Protein AF-A0A4R1BDB2-F1 (afdb_monomer_lite)

Organism: NCBI:txid185139

pLDDT: mean 91.55, std 8.76, range [46.16, 98.06]

Secondary structure (DSSP, 8-state):
-HHHHHHHHHHHHHHHHHHHHHHHHHHHHHHHHHHTT-HHHHHHHHHHHHHHHHHHHHHHHHHHHHHHHHHHHHHHHHHHHHHHHHHHHHHHHHGGG-HHHHHHHH-S--PPPHHHHHHHHHHHHHHHHHHHHHHHHHTT------

Radius of gyration: 17.55 Å; chains: 1; bounding box: 45×25×55 Å

Structure (mmCIF, N/CA/C/O backbone):
data_AF-A0A4R1BDB2-F1
#
_entry.id   AF-A0A4R1BDB2-F1
#
loop_
_atom_site.group_PDB
_atom_site.id
_atom_site.type_symbol
_atom_site.label_atom_id
_atom_site.label_alt_id
_atom_site.label_comp_id
_atom_site.label_asym_id
_atom_site.label_entity_id
_atom_site.label_seq_id
_atom_site.pdbx_PDB_ins_code
_atom_site.Cartn_x
_atom_site.Cartn_y
_atom_site.Cartn_z
_atom_site.occupancy
_atom_site.B_iso_or_equiv
_atom_site.auth_seq_id
_atom_site.auth_comp_id
_atom_site.auth_asym_id
_atom_site.auth_atom_id
_atom_site.pdbx_PDB_model_num
ATOM 1 N N . MET A 1 1 ? -25.924 3.776 15.770 1.00 61.06 1 MET A N 1
ATOM 2 C CA . MET A 1 1 ? -25.598 2.414 15.279 1.00 61.06 1 MET A CA 1
ATOM 3 C C . MET A 1 1 ? -25.732 2.229 13.762 1.00 61.06 1 MET A C 1
ATOM 5 O O . MET A 1 1 ? -24.707 1.992 13.136 1.00 61.06 1 MET A O 1
ATOM 9 N N . GLU A 1 2 ? -26.919 2.314 13.137 1.00 69.44 2 GLU A N 1
ATOM 10 C CA . GLU A 1 2 ? -27.041 2.080 11.675 1.00 69.44 2 GLU A CA 1
ATOM 11 C C . GLU A 1 2 ? -26.331 3.169 10.844 1.00 69.44 2 GLU A C 1
ATOM 13 O O . GLU A 1 2 ? -25.526 2.853 9.970 1.00 69.44 2 GLU A O 1
ATOM 18 N N . ASN A 1 3 ? -26.536 4.447 11.186 1.00 78.19 3 ASN A N 1
ATOM 19 C CA . ASN A 1 3 ? -25.868 5.574 10.517 1.00 78.19 3 ASN A CA 1
ATOM 20 C C . ASN A 1 3 ? -24.344 5.563 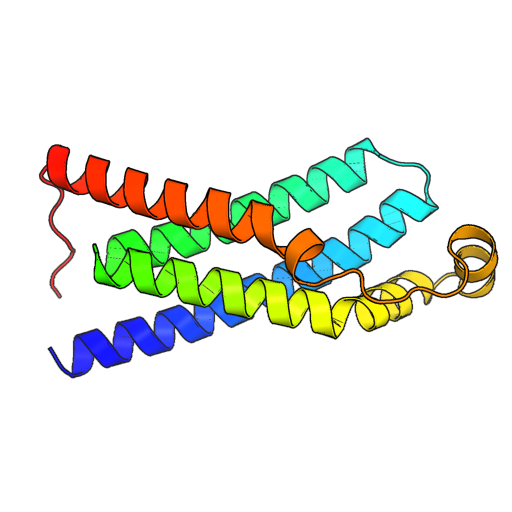10.700 1.00 78.19 3 ASN A C 1
ATOM 22 O O . ASN A 1 3 ? -23.608 5.833 9.762 1.00 78.19 3 ASN A O 1
ATOM 26 N N . GLU A 1 4 ? -23.875 5.185 11.886 1.00 77.81 4 GLU A N 1
ATOM 27 C CA . GLU A 1 4 ? -22.452 5.083 12.226 1.00 77.81 4 GLU A CA 1
ATOM 28 C C . GLU A 1 4 ? -21.752 3.967 11.435 1.00 77.81 4 GLU A C 1
ATOM 30 O O . GLU A 1 4 ? -20.654 4.148 10.912 1.00 77.81 4 GLU A O 1
ATOM 35 N N . THR A 1 5 ? -22.429 2.824 11.270 1.00 84.69 5 THR A N 1
ATOM 36 C CA . THR A 1 5 ? -21.913 1.708 10.466 1.00 84.69 5 THR A CA 1
ATOM 37 C C . THR A 1 5 ? -21.857 2.096 8.991 1.00 84.69 5 THR A C 1
ATOM 39 O O . THR A 1 5 ? -20.824 1.906 8.356 1.00 84.69 5 THR A O 1
ATOM 42 N N . ARG A 1 6 ? -22.922 2.717 8.459 1.00 89.12 6 ARG A N 1
ATOM 43 C CA . ARG A 1 6 ? -22.943 3.228 7.078 1.00 89.12 6 ARG A CA 1
ATOM 44 C C . ARG A 1 6 ? -21.846 4.263 6.840 1.00 89.12 6 ARG A C 1
ATOM 46 O O . ARG A 1 6 ? -21.150 4.177 5.833 1.00 89.12 6 ARG A O 1
ATOM 53 N N . PHE A 1 7 ? -21.662 5.202 7.767 1.00 92.06 7 PHE A N 1
ATOM 54 C CA . PHE A 1 7 ? -20.611 6.213 7.681 1.00 92.06 7 PHE A CA 1
ATOM 55 C C . PHE A 1 7 ? -19.222 5.573 7.602 1.00 92.06 7 PHE A C 1
ATOM 57 O O . PHE A 1 7 ? -18.455 5.898 6.697 1.00 92.06 7 PHE A O 1
ATOM 64 N N . LEU A 1 8 ? -18.917 4.619 8.488 1.00 91.81 8 LEU A N 1
ATOM 65 C CA . LEU A 1 8 ? -17.635 3.913 8.464 1.00 91.81 8 LEU A CA 1
ATOM 66 C C . LEU A 1 8 ? -17.441 3.130 7.159 1.00 91.81 8 LEU A C 1
ATOM 68 O O . LEU A 1 8 ? -16.340 3.129 6.611 1.00 91.81 8 LEU A O 1
ATOM 72 N N . THR A 1 9 ? -18.492 2.506 6.622 1.00 94.19 9 THR A N 1
ATOM 73 C CA . THR A 1 9 ? -18.431 1.814 5.327 1.00 94.19 9 THR A CA 1
ATOM 74 C C . THR A 1 9 ? -18.104 2.776 4.184 1.00 94.19 9 THR A C 1
ATOM 76 O O . THR A 1 9 ? -17.187 2.504 3.411 1.00 94.19 9 THR A O 1
ATOM 79 N N . PHE A 1 10 ? -18.790 3.920 4.093 1.00 96.25 10 PHE A N 1
ATOM 80 C CA . PHE A 1 10 ? -18.499 4.929 3.068 1.00 96.25 10 PHE A CA 1
ATOM 81 C C . PHE A 1 10 ? -17.095 5.514 3.216 1.00 96.25 10 PHE A C 1
ATOM 83 O O . PHE A 1 10 ? -16.389 5.672 2.221 1.00 96.25 10 PHE A O 1
ATOM 90 N N . LEU A 1 11 ? -16.666 5.778 4.451 1.00 95.94 11 LEU A N 1
ATOM 91 C CA . LEU A 1 11 ? -15.315 6.245 4.732 1.00 95.94 11 LEU A CA 1
ATOM 92 C C . LEU A 1 11 ? -14.274 5.209 4.292 1.00 95.94 11 LEU A C 1
ATOM 94 O O . LEU A 1 11 ? -13.300 5.564 3.641 1.00 95.94 11 LEU A O 1
ATOM 98 N N . THR A 1 12 ? -14.515 3.926 4.570 1.00 97.44 12 THR A N 1
ATOM 99 C CA . THR A 1 12 ? -13.639 2.823 4.141 1.00 97.44 12 THR A CA 1
ATOM 100 C C . THR A 1 12 ? -13.536 2.762 2.622 1.00 97.44 12 THR A C 1
ATOM 102 O O . THR A 1 12 ? -12.431 2.670 2.092 1.00 97.44 12 THR A O 1
ATOM 105 N N . ALA A 1 13 ? -14.662 2.863 1.911 1.00 97.44 13 ALA A N 1
ATOM 106 C CA . ALA A 1 13 ? -14.675 2.888 0.450 1.00 97.44 13 ALA A CA 1
ATOM 107 C C . ALA A 1 13 ? -13.885 4.088 -0.104 1.00 97.44 13 ALA A C 1
ATOM 109 O O . ALA A 1 13 ? -13.050 3.917 -0.992 1.00 97.44 13 ALA A O 1
ATOM 110 N N . GLY A 1 14 ? -14.085 5.280 0.467 1.00 97.88 14 GLY A N 1
ATOM 111 C CA . GLY A 1 14 ? -13.343 6.488 0.100 1.00 97.88 14 GLY A CA 1
ATOM 112 C C . GLY A 1 14 ? -11.839 6.362 0.353 1.00 97.88 14 GLY A C 1
ATOM 113 O O . GLY A 1 14 ? -11.042 6.656 -0.536 1.00 97.88 14 GLY A O 1
ATOM 114 N N . CYS A 1 15 ? -11.440 5.860 1.524 1.00 97.75 15 CYS A N 1
ATOM 115 C CA . CYS A 1 15 ? -10.037 5.603 1.848 1.00 97.75 15 CYS A CA 1
ATOM 116 C C . CYS A 1 15 ? -9.423 4.535 0.931 1.00 97.75 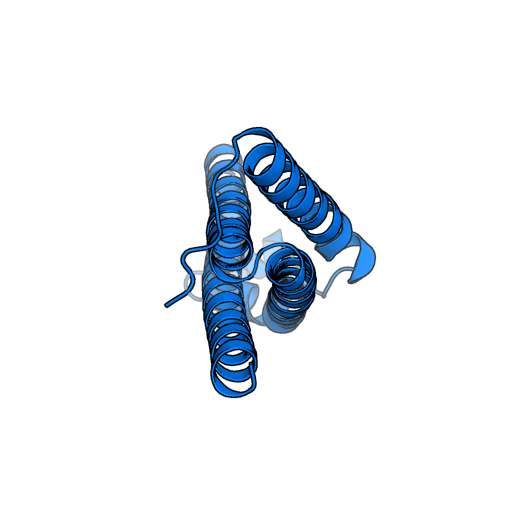15 CYS A C 1
ATOM 118 O O . CYS A 1 15 ? -8.285 4.692 0.506 1.00 97.75 15 CYS A O 1
ATOM 120 N N . THR A 1 16 ? -10.177 3.494 0.569 1.00 98.06 16 THR A N 1
ATOM 121 C CA . THR A 1 16 ? -9.715 2.443 -0.355 1.00 98.06 16 THR A CA 1
ATOM 122 C C . THR A 1 16 ? -9.453 3.016 -1.743 1.00 98.06 16 THR A C 1
ATOM 124 O O . THR A 1 16 ? -8.406 2.755 -2.329 1.00 98.06 16 THR A O 1
ATOM 127 N N . LEU A 1 17 ? -10.375 3.838 -2.254 1.00 97.56 17 LEU A N 1
ATOM 128 C CA . LEU A 1 17 ? -10.212 4.502 -3.545 1.00 97.56 17 LEU A CA 1
ATOM 129 C C . LEU A 1 17 ? -9.020 5.468 -3.531 1.00 97.56 17 LEU A C 1
ATOM 131 O O . LEU A 1 17 ? -8.211 5.450 -4.455 1.00 97.56 17 LEU A O 1
ATOM 135 N N . ALA A 1 18 ? -8.888 6.281 -2.480 1.00 97.75 18 ALA A N 1
ATOM 136 C CA . ALA A 1 18 ? -7.769 7.207 -2.327 1.00 97.75 18 ALA A CA 1
ATOM 137 C C . ALA A 1 18 ? -6.422 6.470 -2.270 1.00 97.75 18 ALA A C 1
ATOM 139 O O . ALA A 1 18 ? -5.480 6.862 -2.957 1.00 97.75 18 ALA A O 1
ATOM 140 N N . ALA A 1 19 ? -6.351 5.378 -1.504 1.00 97.56 19 ALA A N 1
ATOM 141 C CA . ALA A 1 19 ? -5.175 4.521 -1.423 1.00 97.56 19 ALA A CA 1
ATOM 142 C C . ALA A 1 19 ? -4.821 3.914 -2.786 1.00 97.56 19 ALA A C 1
ATOM 144 O O . ALA A 1 19 ? -3.683 4.040 -3.224 1.00 97.56 19 ALA A O 1
ATOM 145 N N . ALA A 1 20 ? -5.801 3.343 -3.493 1.00 96.94 20 ALA A N 1
ATOM 146 C CA . ALA A 1 20 ? -5.585 2.742 -4.807 1.00 96.94 20 ALA A CA 1
ATOM 147 C C . ALA A 1 20 ? -5.100 3.762 -5.851 1.00 96.94 20 ALA A C 1
ATOM 149 O O . ALA A 1 20 ? -4.191 3.466 -6.623 1.00 96.94 20 ALA A O 1
ATOM 150 N N . LEU A 1 21 ? -5.665 4.976 -5.865 1.00 96.19 21 LEU A N 1
ATOM 151 C CA . LEU A 1 21 ? -5.216 6.055 -6.754 1.00 96.19 21 LEU A CA 1
ATOM 152 C C . LEU A 1 21 ? -3.783 6.491 -6.436 1.00 96.19 21 LEU A C 1
ATOM 154 O O . LEU A 1 21 ? -2.976 6.686 -7.347 1.00 96.19 21 LEU A O 1
ATOM 158 N N . PHE A 1 22 ? -3.454 6.616 -5.150 1.00 96.25 22 PHE A N 1
ATOM 159 C CA . PHE A 1 22 ? -2.102 6.959 -4.727 1.00 96.25 22 PHE A CA 1
ATOM 160 C C . PHE A 1 22 ? -1.104 5.859 -5.111 1.00 96.25 22 PHE A C 1
ATOM 162 O O . PHE A 1 22 ? -0.055 6.152 -5.681 1.00 96.25 22 PHE A O 1
ATOM 169 N N . GLY A 1 23 ? -1.433 4.593 -4.852 1.00 95.38 23 GLY A N 1
ATOM 170 C CA . GLY A 1 23 ? -0.589 3.451 -5.193 1.00 95.38 23 GLY A CA 1
ATOM 171 C C . GLY A 1 23 ? -0.423 3.236 -6.695 1.00 95.38 23 GLY A C 1
ATOM 172 O O . GLY A 1 23 ? 0.664 2.871 -7.151 1.00 95.38 23 GLY A O 1
ATOM 173 N N . PHE A 1 24 ? -1.453 3.547 -7.483 1.00 94.75 24 PHE A N 1
ATOM 174 C CA . PHE A 1 24 ? -1.357 3.588 -8.939 1.00 94.75 24 PHE A CA 1
ATOM 175 C C . PHE A 1 24 ? -0.314 4.612 -9.404 1.00 94.75 24 PHE A C 1
ATOM 177 O O . PHE A 1 24 ? 0.598 4.267 -10.160 1.00 94.75 24 PHE A O 1
ATOM 184 N N . GLY A 1 25 ? -0.402 5.850 -8.905 1.00 94.50 25 GLY A N 1
ATOM 185 C CA . GLY A 1 25 ? 0.583 6.891 -9.199 1.00 94.50 25 GLY A CA 1
ATOM 186 C C . GLY A 1 25 ? 1.985 6.498 -8.732 1.00 94.50 25 GLY A C 1
ATOM 187 O O . GLY A 1 25 ? 2.947 6.622 -9.486 1.00 94.50 25 GLY A O 1
ATOM 188 N N . ALA A 1 26 ? 2.102 5.939 -7.527 1.00 95.56 26 ALA A N 1
ATOM 189 C CA . ALA A 1 26 ? 3.372 5.460 -6.995 1.00 95.56 26 ALA A CA 1
ATOM 190 C C . ALA A 1 26 ? 3.999 4.363 -7.870 1.00 95.56 26 ALA A C 1
ATOM 192 O O . ALA A 1 26 ? 5.210 4.373 -8.084 1.00 95.56 26 ALA A O 1
ATOM 193 N N . SER A 1 27 ? 3.195 3.453 -8.424 1.00 94.00 27 SER A N 1
ATOM 194 C CA . SER A 1 27 ? 3.673 2.419 -9.351 1.00 94.00 27 SER A CA 1
ATOM 195 C C . SER A 1 27 ? 4.187 3.033 -10.653 1.00 94.00 27 SER A C 1
ATOM 197 O O . SER A 1 27 ? 5.303 2.731 -11.073 1.00 94.00 27 SER A O 1
ATOM 199 N N . MET A 1 28 ? 3.431 3.967 -11.239 1.00 94.88 28 MET A N 1
ATOM 200 C CA . MET A 1 28 ? 3.841 4.695 -12.445 1.00 94.88 28 MET A CA 1
ATOM 201 C C . MET A 1 28 ? 5.169 5.445 -12.236 1.00 94.88 28 MET A C 1
ATOM 203 O O . MET A 1 28 ? 6.106 5.268 -13.013 1.00 94.88 28 MET A O 1
ATOM 207 N N . PHE A 1 29 ? 5.292 6.233 -11.163 1.00 94.50 29 PHE A N 1
ATOM 208 C CA . PHE A 1 29 ? 6.526 6.968 -10.860 1.00 94.50 29 PHE A CA 1
ATOM 209 C C . PHE A 1 29 ? 7.686 6.045 -10.470 1.00 94.50 29 PHE A C 1
ATOM 211 O O . PHE A 1 29 ? 8.840 6.361 -10.748 1.00 94.50 29 PHE A O 1
ATOM 218 N N . SER A 1 30 ? 7.409 4.883 -9.875 1.00 94.44 30 SER A N 1
ATOM 219 C CA . SER A 1 30 ? 8.449 3.887 -9.591 1.00 94.44 30 SER A CA 1
ATOM 220 C C . SER A 1 30 ? 9.040 3.308 -10.874 1.00 94.44 30 SER A C 1
ATOM 222 O O . SER A 1 30 ? 10.253 3.137 -10.950 1.00 94.44 30 SER A O 1
ATOM 224 N N . PHE A 1 31 ? 8.219 3.057 -11.899 1.00 93.38 31 PHE A N 1
ATOM 225 C CA . PHE A 1 31 ? 8.723 2.653 -13.213 1.00 93.38 31 PHE A CA 1
ATOM 226 C C . PHE A 1 31 ? 9.587 3.740 -13.858 1.00 93.38 31 PHE A C 1
ATOM 228 O O . PHE A 1 31 ? 10.646 3.420 -14.389 1.00 93.38 31 PHE A O 1
ATOM 235 N N . GLN A 1 32 ? 9.189 5.011 -13.744 1.00 92.81 32 GLN A N 1
ATOM 236 C CA . GLN A 1 32 ? 9.995 6.141 -14.223 1.00 92.81 32 GLN A CA 1
ATOM 237 C C . GLN A 1 32 ? 11.336 6.247 -13.501 1.00 92.81 32 GLN A C 1
ATOM 239 O O . GLN A 1 32 ? 12.382 6.264 -14.145 1.00 92.81 32 GLN A O 1
ATOM 244 N N . GLY A 1 33 ? 11.328 6.202 -12.170 1.00 92.44 33 GLY A N 1
ATOM 245 C CA . GLY A 1 33 ? 12.560 6.195 -11.384 1.00 92.44 33 GLY A CA 1
ATOM 246 C C . GLY A 1 33 ? 13.464 5.006 -11.695 1.00 92.44 33 GLY A C 1
ATOM 247 O O . GLY A 1 33 ? 14.681 5.152 -11.749 1.00 92.44 33 GLY A O 1
ATOM 248 N N . ALA A 1 34 ? 12.879 3.828 -11.925 1.00 92.50 34 ALA A N 1
ATOM 249 C CA . ALA A 1 34 ? 13.628 2.635 -12.300 1.00 92.50 34 ALA A CA 1
ATOM 250 C C . ALA A 1 34 ? 14.203 2.732 -13.720 1.00 92.50 34 ALA A C 1
ATOM 252 O O . ALA A 1 34 ? 15.279 2.187 -13.963 1.00 92.50 34 ALA A O 1
ATOM 253 N N . TYR A 1 35 ? 13.510 3.403 -14.646 1.00 92.44 35 TYR A N 1
ATOM 254 C CA . TYR A 1 35 ? 14.001 3.676 -15.997 1.00 92.44 35 TYR A CA 1
ATOM 255 C C . TYR A 1 35 ? 15.196 4.636 -15.978 1.00 92.44 35 TYR A C 1
ATOM 257 O O . TYR A 1 35 ? 16.175 4.409 -16.683 1.00 92.44 35 TYR A O 1
ATOM 265 N N . GLU A 1 36 ? 15.141 5.647 -15.110 1.00 93.69 36 GLU A N 1
ATOM 266 C CA . GLU A 1 36 ? 16.181 6.666 -14.912 1.00 93.69 36 GLU A CA 1
ATOM 267 C C . GLU A 1 36 ? 17.331 6.225 -13.984 1.00 93.69 36 GLU A C 1
ATOM 269 O O . GLU A 1 36 ? 18.167 7.048 -13.615 1.00 93.69 36 GLU A O 1
ATOM 274 N N . ASP A 1 37 ? 17.385 4.950 -13.576 1.00 92.69 37 ASP A N 1
ATOM 275 C CA . ASP A 1 37 ? 18.398 4.426 -12.642 1.00 92.69 37 ASP A CA 1
ATOM 276 C C . ASP A 1 37 ? 18.487 5.213 -11.318 1.00 92.69 37 ASP A C 1
ATOM 278 O O . ASP A 1 37 ? 19.557 5.370 -10.724 1.00 92.69 37 ASP A O 1
ATOM 282 N N . ASN A 1 38 ? 17.345 5.693 -10.817 1.00 95.56 38 ASN A N 1
ATOM 283 C CA . ASN A 1 38 ? 17.257 6.495 -9.600 1.00 95.56 38 ASN A CA 1
ATOM 284 C C . ASN A 1 38 ? 16.603 5.712 -8.441 1.00 95.56 38 ASN A C 1
ATOM 286 O O . ASN A 1 38 ? 15.422 5.909 -8.129 1.00 95.56 38 ASN A O 1
ATOM 290 N N . PRO A 1 39 ? 17.352 4.830 -7.747 1.00 92.38 39 PRO A N 1
ATOM 291 C CA . PRO A 1 39 ? 16.802 3.991 -6.680 1.00 92.38 39 PRO A CA 1
ATOM 292 C C . PRO A 1 39 ? 16.343 4.799 -5.460 1.00 92.38 39 PRO A C 1
ATOM 294 O O . PRO A 1 39 ? 15.434 4.373 -4.749 1.00 92.38 39 PR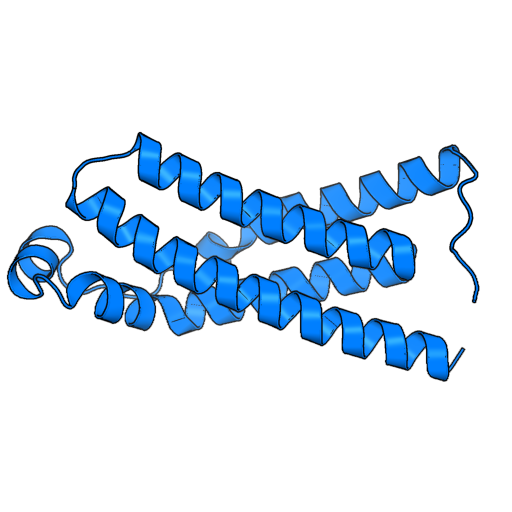O A O 1
ATOM 297 N N . VAL A 1 40 ? 16.936 5.975 -5.220 1.00 95.44 40 VAL A N 1
ATOM 298 C CA . VAL A 1 40 ? 16.540 6.868 -4.120 1.00 95.44 40 VAL A CA 1
ATOM 299 C C . VAL A 1 40 ? 15.137 7.412 -4.365 1.00 95.44 40 VAL A C 1
ATOM 301 O O . VAL A 1 40 ? 14.310 7.408 -3.453 1.00 95.44 40 VAL A O 1
ATOM 304 N N . PHE A 1 41 ? 14.842 7.826 -5.599 1.00 94.75 41 PHE A N 1
ATOM 305 C CA . PHE A 1 41 ? 13.510 8.285 -5.976 1.00 94.75 41 PHE A CA 1
ATOM 306 C C . PHE A 1 41 ? 12.473 7.160 -5.878 1.00 94.75 41 PHE A C 1
ATOM 308 O O . PHE A 1 41 ? 11.427 7.357 -5.262 1.00 94.75 41 PHE A O 1
ATOM 315 N N . VAL A 1 42 ? 12.784 5.962 -6.388 1.00 95.50 42 VAL A N 1
ATOM 316 C CA . VAL A 1 42 ? 11.891 4.791 -6.270 1.00 95.50 42 VAL A CA 1
ATOM 317 C C . VAL A 1 42 ? 11.597 4.472 -4.801 1.00 95.50 42 VAL A C 1
ATOM 319 O O . VAL A 1 42 ? 10.436 4.307 -4.421 1.00 95.50 42 VAL A O 1
ATOM 322 N N . GLY A 1 43 ? 12.630 4.452 -3.955 1.00 94.31 43 GLY A N 1
ATOM 323 C CA . GLY A 1 43 ? 12.478 4.236 -2.517 1.00 94.31 43 GLY A CA 1
ATOM 324 C C . GLY A 1 43 ? 11.610 5.303 -1.846 1.00 94.31 43 GLY A C 1
ATOM 325 O O . GLY A 1 43 ? 10.729 4.966 -1.056 1.00 94.31 43 GLY A O 1
ATOM 326 N N . ALA A 1 44 ? 11.798 6.579 -2.194 1.00 96.25 44 ALA A N 1
ATOM 327 C CA . ALA A 1 44 ? 10.997 7.679 -1.658 1.00 96.25 44 ALA A CA 1
ATOM 328 C C . ALA A 1 44 ? 9.517 7.582 -2.071 1.00 96.25 44 ALA A C 1
ATOM 330 O O . ALA A 1 44 ? 8.633 7.778 -1.236 1.00 96.25 44 ALA A O 1
ATOM 331 N N . VAL A 1 45 ? 9.237 7.231 -3.329 1.00 96.50 45 VAL A N 1
ATOM 332 C CA . VAL A 1 45 ? 7.869 7.038 -3.838 1.00 96.50 45 VAL A CA 1
ATOM 333 C C . VAL A 1 45 ? 7.168 5.888 -3.109 1.00 96.50 45 VAL A C 1
ATOM 335 O O . VAL A 1 45 ? 6.034 6.048 -2.650 1.00 96.50 45 VAL A O 1
ATOM 338 N N . GLN A 1 46 ? 7.848 4.751 -2.939 1.00 94.56 46 GLN A N 1
ATOM 339 C CA . GLN A 1 46 ? 7.286 3.602 -2.222 1.00 94.56 46 GLN A CA 1
ATOM 340 C C . GLN A 1 46 ? 7.090 3.892 -0.730 1.00 94.56 46 GLN A C 1
ATOM 342 O O . GLN A 1 46 ? 6.058 3.531 -0.164 1.00 94.56 46 GLN A O 1
ATOM 347 N N . LEU A 1 47 ? 8.014 4.623 -0.100 1.00 95.25 47 LEU A N 1
ATOM 348 C CA . LEU A 1 47 ? 7.844 5.075 1.280 1.00 95.25 47 LEU A CA 1
ATOM 349 C C . LEU A 1 47 ? 6.605 5.969 1.425 1.00 95.25 47 LEU A C 1
ATOM 351 O O . LEU A 1 47 ? 5.796 5.755 2.326 1.00 95.25 47 LEU A O 1
ATOM 355 N N . MET A 1 48 ? 6.420 6.934 0.521 1.00 96.81 48 MET A N 1
ATOM 356 C CA . MET A 1 48 ? 5.242 7.806 0.530 1.00 96.81 48 MET A CA 1
ATOM 357 C C . MET A 1 48 ? 3.938 7.023 0.343 1.00 96.81 48 MET A C 1
ATOM 359 O O . MET A 1 48 ? 2.945 7.339 0.998 1.00 96.81 48 MET A O 1
ATOM 363 N N . ARG A 1 49 ? 3.940 5.971 -0.485 1.00 96.25 49 ARG A N 1
ATOM 364 C CA . ARG A 1 49 ? 2.788 5.068 -0.655 1.00 96.25 49 ARG A CA 1
ATOM 365 C C . ARG A 1 49 ? 2.425 4.366 0.648 1.00 96.25 49 ARG A C 1
ATOM 367 O O . ARG A 1 49 ? 1.263 4.402 1.053 1.00 96.25 49 ARG A O 1
ATOM 374 N N . VAL A 1 50 ? 3.407 3.794 1.340 1.00 95.75 50 VAL A N 1
ATOM 375 C CA . VAL A 1 50 ? 3.176 3.130 2.633 1.00 95.75 50 VAL A CA 1
ATOM 376 C C . VAL A 1 50 ? 2.701 4.132 3.692 1.00 95.75 50 VAL A C 1
ATOM 378 O O . VAL A 1 50 ? 1.782 3.834 4.457 1.00 95.75 50 VAL A O 1
ATOM 381 N N . LEU A 1 51 ? 3.260 5.346 3.716 1.00 96.88 51 LEU A N 1
ATOM 382 C CA . LEU A 1 51 ? 2.804 6.408 4.619 1.00 96.88 51 LEU A CA 1
ATOM 383 C C . LEU A 1 51 ? 1.359 6.833 4.330 1.00 96.88 51 LEU A C 1
ATOM 385 O O . LEU A 1 51 ? 0.592 7.032 5.271 1.00 96.88 51 LEU A O 1
ATOM 389 N N . ALA A 1 52 ? 0.958 6.927 3.061 1.00 97.56 52 ALA A N 1
ATOM 390 C CA . ALA A 1 52 ? -0.422 7.228 2.689 1.00 97.56 52 ALA A CA 1
ATOM 391 C C . ALA A 1 52 ? -1.389 6.139 3.188 1.00 97.56 52 ALA A C 1
ATOM 393 O O . ALA A 1 52 ? -2.400 6.462 3.818 1.00 97.56 52 ALA A O 1
ATOM 394 N N . LEU A 1 53 ? -1.049 4.858 2.993 1.00 97.31 53 LEU A N 1
ATOM 395 C CA . LEU A 1 53 ? -1.815 3.733 3.544 1.00 97.31 53 LEU A CA 1
ATOM 396 C C . LEU A 1 53 ? -1.933 3.823 5.069 1.00 97.31 53 LEU A C 1
ATOM 398 O O . LEU A 1 53 ? -3.025 3.654 5.614 1.00 97.31 53 LEU A O 1
ATOM 402 N N . LEU A 1 54 ? -0.830 4.134 5.753 1.00 97.75 54 LEU A N 1
ATOM 403 C CA . LEU A 1 54 ? -0.796 4.257 7.208 1.00 97.75 54 LEU A CA 1
ATOM 404 C C . LEU A 1 54 ? -1.699 5.391 7.700 1.00 97.75 54 LEU A C 1
ATOM 406 O O . LEU A 1 54 ? -2.500 5.186 8.609 1.00 97.75 54 LEU A O 1
ATOM 410 N N . VAL A 1 55 ? -1.615 6.573 7.089 1.00 98.00 55 VAL A N 1
ATOM 411 C CA . VAL A 1 55 ? -2.451 7.725 7.456 1.00 98.00 55 VAL A CA 1
ATOM 412 C C . VAL A 1 55 ? -3.934 7.406 7.263 1.00 98.00 55 VAL A C 1
ATOM 414 O O . VAL A 1 55 ? -4.737 7.669 8.159 1.00 98.00 55 VAL A O 1
ATOM 417 N N . LEU A 1 56 ? -4.307 6.793 6.137 1.00 97.94 56 LEU A N 1
ATOM 418 C CA . LEU A 1 56 ? -5.696 6.410 5.868 1.00 97.94 56 LEU A CA 1
ATOM 419 C C . LEU A 1 56 ? -6.198 5.336 6.846 1.00 97.94 56 LEU A C 1
ATOM 421 O O . LEU A 1 56 ? -7.316 5.440 7.356 1.00 97.94 56 LEU A O 1
ATOM 425 N N . ALA A 1 57 ? -5.361 4.355 7.185 1.00 96.88 57 ALA A N 1
ATOM 426 C CA . ALA A 1 57 ? -5.678 3.361 8.206 1.00 96.88 57 ALA A CA 1
ATOM 427 C C . ALA A 1 57 ? -5.895 4.006 9.583 1.00 96.88 57 ALA A C 1
ATOM 429 O O . ALA A 1 57 ? -6.865 3.684 10.271 1.00 96.88 57 ALA A O 1
ATOM 430 N N . LEU A 1 58 ? -5.046 4.962 9.970 1.00 96.19 58 LEU A N 1
ATOM 431 C CA . LEU A 1 58 ? -5.208 5.710 11.216 1.00 96.19 58 LEU A CA 1
ATOM 432 C C . LEU A 1 58 ? -6.521 6.501 11.235 1.00 96.19 58 LEU A C 1
ATOM 434 O O . LEU A 1 58 ? -7.212 6.487 12.253 1.00 96.19 58 LEU A O 1
ATOM 438 N N . VAL A 1 59 ? -6.917 7.129 10.123 1.00 95.94 59 VAL A N 1
ATOM 439 C CA . VAL A 1 59 ? -8.223 7.806 10.011 1.00 95.94 59 VAL A CA 1
ATOM 440 C C . VAL A 1 59 ? -9.371 6.837 10.310 1.00 95.94 59 VAL A C 1
ATOM 442 O O . VAL A 1 59 ? -10.256 7.167 11.105 1.00 95.94 59 VAL A O 1
ATOM 445 N N . LEU A 1 60 ? -9.340 5.629 9.739 1.00 95.50 60 LEU A N 1
ATOM 446 C CA . LEU A 1 60 ? -10.360 4.605 9.986 1.00 95.50 60 LEU A CA 1
ATOM 447 C C . LEU A 1 60 ? -10.366 4.141 11.446 1.00 95.50 60 LEU A C 1
ATOM 449 O O . LEU A 1 60 ? -11.435 4.041 12.050 1.00 95.50 60 LEU A O 1
ATOM 453 N N . VAL A 1 61 ? -9.194 3.925 12.044 1.00 94.56 61 VAL A N 1
ATOM 454 C CA . VAL A 1 61 ? -9.056 3.539 13.458 1.00 94.56 61 VAL A CA 1
ATOM 455 C C . VAL A 1 61 ? -9.588 4.623 14.395 1.00 94.56 61 VAL A C 1
ATOM 457 O O . VAL A 1 61 ? -10.379 4.329 15.291 1.00 94.56 61 VAL A O 1
ATOM 460 N N . PHE A 1 62 ? -9.219 5.885 14.181 1.00 91.06 62 PHE A N 1
ATOM 461 C CA . PHE A 1 62 ? -9.665 6.985 15.039 1.00 91.06 62 PHE A CA 1
ATOM 462 C C . PHE A 1 62 ? -11.171 7.244 14.947 1.00 91.06 62 PHE A C 1
ATOM 464 O O . PHE A 1 62 ? -11.764 7.700 15.927 1.00 91.06 62 PHE A O 1
ATOM 471 N N . ARG A 1 63 ? -11.797 6.932 13.805 1.00 90.31 63 ARG A N 1
ATOM 472 C CA . ARG A 1 63 ? -13.247 7.076 13.605 1.00 90.31 63 ARG A CA 1
ATOM 473 C C . ARG A 1 63 ? -14.055 5.841 14.005 1.00 90.31 63 ARG A C 1
ATOM 475 O O . ARG A 1 63 ? -15.190 6.001 14.426 1.00 90.31 63 ARG A O 1
ATOM 482 N N . GLY A 1 64 ? -13.501 4.635 13.877 1.00 88.00 64 GLY A N 1
ATOM 483 C CA . GLY A 1 64 ? -14.237 3.376 14.068 1.00 88.00 64 GLY A CA 1
ATOM 484 C C . GLY A 1 64 ? -13.764 2.505 15.235 1.00 88.00 64 GLY A C 1
ATOM 485 O O . GLY A 1 64 ? -14.313 1.421 15.447 1.00 88.00 64 GLY A O 1
ATOM 486 N N . GLY A 1 65 ? -12.718 2.900 15.963 1.00 90.75 65 GLY A N 1
ATOM 487 C CA . GLY A 1 65 ? -12.114 2.086 17.019 1.00 90.75 65 GLY A CA 1
ATOM 488 C C . GLY A 1 65 ? -11.700 0.701 16.510 1.00 90.75 65 GLY A C 1
ATOM 489 O O . GLY A 1 65 ? -11.041 0.575 15.480 1.00 90.75 65 GLY A O 1
ATOM 490 N N . TRP A 1 66 ? -12.144 -0.363 17.187 1.00 92.62 66 TRP A N 1
ATOM 491 C CA . TRP A 1 66 ? -11.895 -1.747 16.755 1.00 92.62 66 TRP A CA 1
ATOM 492 C C . TRP A 1 66 ? -12.545 -2.103 15.413 1.00 92.62 66 TRP A C 1
ATOM 494 O O . TRP A 1 66 ? -11.952 -2.837 14.625 1.00 92.62 66 TRP A O 1
ATOM 504 N N . ARG A 1 67 ? -13.721 -1.541 15.097 1.00 93.31 67 ARG A N 1
ATOM 505 C CA . ARG A 1 67 ? -14.312 -1.682 13.753 1.00 93.31 67 ARG A CA 1
ATOM 506 C C . ARG A 1 67 ? -13.473 -0.954 12.705 1.00 93.31 67 ARG A C 1
ATOM 508 O O . ARG A 1 67 ? -13.372 -1.421 11.577 1.00 93.31 67 ARG A O 1
ATOM 515 N N . GLY A 1 68 ? -12.828 0.141 13.103 1.00 93.12 68 GLY A N 1
ATOM 516 C CA . GLY A 1 68 ? -11.846 0.870 12.306 1.00 93.12 68 GLY A CA 1
ATOM 517 C C . GLY A 1 68 ? -10.614 0.037 11.946 1.00 93.12 68 GLY A C 1
ATOM 518 O O . GLY A 1 68 ? -10.125 0.143 10.828 1.00 93.12 68 GLY A O 1
ATOM 519 N N . VAL A 1 69 ? -10.155 -0.846 12.842 1.00 96.25 69 VAL A N 1
ATOM 520 C CA . VAL A 1 69 ? -9.052 -1.787 12.557 1.00 96.25 69 VAL A CA 1
ATOM 521 C C . VAL A 1 69 ? -9.451 -2.788 11.469 1.00 96.25 69 VAL A C 1
ATOM 523 O O . VAL A 1 69 ? -8.701 -2.995 10.519 1.00 96.25 69 VAL A O 1
ATOM 526 N N . ILE A 1 70 ? -10.654 -3.366 11.563 1.00 96.19 70 ILE A N 1
ATOM 527 C CA . ILE A 1 70 ? -11.181 -4.278 10.532 1.00 96.19 70 ILE A CA 1
ATOM 528 C C . ILE A 1 70 ? -11.339 -3.534 9.199 1.00 96.19 70 ILE A C 1
ATOM 530 O O . ILE A 1 70 ? -10.901 -4.025 8.162 1.00 96.19 70 ILE A O 1
ATOM 534 N N . ALA A 1 71 ? -11.905 -2.324 9.236 1.00 96.44 71 ALA A N 1
ATOM 535 C CA . ALA A 1 71 ? -12.039 -1.456 8.071 1.00 96.44 71 ALA A CA 1
ATOM 536 C C . ALA A 1 71 ? -10.685 -1.139 7.416 1.00 96.44 71 ALA A C 1
ATOM 538 O O . ALA A 1 71 ? -10.576 -1.211 6.195 1.00 96.44 71 ALA A O 1
ATOM 539 N N . ALA A 1 72 ? -9.647 -0.846 8.205 1.00 97.12 72 ALA A N 1
ATOM 540 C CA . ALA A 1 72 ? -8.293 -0.629 7.703 1.00 97.12 72 ALA A CA 1
ATOM 541 C C . ALA A 1 72 ? -7.725 -1.887 7.027 1.00 97.12 72 ALA A C 1
ATOM 543 O O . ALA A 1 72 ? -7.156 -1.785 5.943 1.00 97.12 72 ALA A O 1
ATOM 544 N N . GLY A 1 73 ? -7.943 -3.072 7.605 1.00 97.06 73 GLY A N 1
ATOM 545 C CA . GLY A 1 73 ? -7.573 -4.341 6.971 1.00 97.06 73 GLY A CA 1
ATOM 546 C C . GLY A 1 73 ? -8.264 -4.536 5.616 1.00 97.06 73 GLY A C 1
ATOM 547 O O . GLY A 1 73 ? -7.600 -4.786 4.611 1.00 97.06 73 GLY A O 1
ATOM 548 N N . CYS A 1 74 ? -9.586 -4.340 5.557 1.00 97.31 74 CYS A N 1
ATOM 549 C CA . CYS A 1 74 ? -10.344 -4.404 4.304 1.00 97.31 74 CYS A CA 1
ATOM 550 C C . CYS A 1 74 ? -9.861 -3.372 3.275 1.00 97.31 74 CYS A C 1
ATOM 552 O O . CYS A 1 74 ? -9.729 -3.700 2.097 1.00 97.31 74 CYS A O 1
ATOM 554 N N . MET A 1 75 ? -9.574 -2.146 3.718 1.00 98.00 75 MET A N 1
ATOM 555 C CA . MET A 1 75 ? -9.064 -1.069 2.872 1.00 98.00 75 MET A CA 1
ATOM 556 C C . MET A 1 75 ? -7.733 -1.449 2.226 1.00 98.00 75 MET A C 1
ATOM 558 O O . MET A 1 75 ? -7.581 -1.283 1.021 1.00 98.00 75 MET A O 1
ATOM 562 N N . VAL A 1 76 ? -6.776 -1.972 2.996 1.00 97.44 76 VAL A N 1
ATOM 563 C CA . VAL A 1 76 ? -5.447 -2.331 2.474 1.00 97.44 76 VAL A CA 1
ATOM 564 C C . VAL A 1 76 ? -5.539 -3.490 1.493 1.00 97.44 76 VAL A C 1
ATOM 566 O O . VAL A 1 76 ? -4.948 -3.423 0.419 1.00 97.44 76 VAL A O 1
ATOM 569 N N . VAL A 1 77 ? -6.317 -4.528 1.812 1.00 97.62 77 VAL A N 1
ATOM 570 C CA . VAL A 1 77 ? -6.555 -5.647 0.884 1.00 97.62 77 VAL A CA 1
ATOM 571 C C . VAL A 1 77 ? -7.175 -5.134 -0.417 1.00 97.62 77 VAL A C 1
ATOM 573 O O . VAL A 1 77 ? -6.687 -5.449 -1.499 1.00 97.62 77 VAL A O 1
ATOM 576 N N . GLY A 1 78 ? -8.205 -4.288 -0.325 1.00 97.00 78 GLY A N 1
ATOM 577 C CA . GLY A 1 78 ? -8.862 -3.708 -1.496 1.00 97.00 78 GLY A CA 1
ATOM 578 C C . GLY A 1 78 ? -7.934 -2.820 -2.328 1.00 97.00 78 GLY A C 1
ATOM 579 O O . GLY A 1 78 ? -7.865 -2.975 -3.545 1.00 97.00 78 GLY A O 1
ATOM 580 N N . ALA A 1 79 ? -7.190 -1.920 -1.686 1.00 96.69 79 ALA A N 1
ATOM 581 C CA . ALA A 1 79 ? -6.286 -0.995 -2.363 1.00 96.69 79 ALA A CA 1
ATOM 582 C C . ALA A 1 79 ? -5.135 -1.736 -3.053 1.00 96.69 79 ALA A C 1
ATOM 584 O O . ALA A 1 79 ? -4.916 -1.551 -4.247 1.00 96.69 79 ALA A O 1
ATOM 585 N N . THR A 1 80 ? -4.469 -2.650 -2.343 1.00 95.81 80 THR A N 1
ATOM 586 C CA . THR A 1 80 ? -3.376 -3.461 -2.907 1.00 95.81 80 THR A CA 1
ATOM 587 C C . THR A 1 80 ? -3.856 -4.373 -4.031 1.00 95.81 80 THR A C 1
ATOM 589 O O . THR A 1 80 ? -3.123 -4.591 -4.993 1.00 95.81 80 THR A O 1
ATOM 592 N N . PHE A 1 81 ? -5.089 -4.885 -3.956 1.00 96.62 81 PHE A N 1
ATOM 593 C CA . PHE A 1 81 ? -5.690 -5.660 -5.040 1.00 96.62 81 PHE A CA 1
ATOM 594 C C . PHE A 1 81 ? -5.931 -4.808 -6.290 1.00 96.62 81 PHE A C 1
ATOM 596 O O . PHE A 1 81 ? -5.634 -5.251 -7.400 1.00 96.62 81 PHE A O 1
ATOM 603 N N . LEU A 1 82 ? -6.430 -3.580 -6.126 1.00 95.88 82 LEU A N 1
ATOM 604 C CA . LEU A 1 82 ? -6.602 -2.648 -7.240 1.00 95.88 82 LEU A CA 1
ATOM 605 C C . LEU A 1 82 ? -5.254 -2.251 -7.846 1.00 95.88 82 LEU A C 1
ATOM 607 O O . LEU A 1 82 ? -5.107 -2.281 -9.063 1.00 95.88 82 LEU A O 1
ATOM 611 N N . GLU A 1 83 ? -4.253 -1.949 -7.025 1.00 94.38 83 GLU A N 1
ATOM 612 C CA . GLU A 1 83 ? -2.892 -1.671 -7.497 1.00 94.38 83 GLU A CA 1
ATOM 613 C C . GLU A 1 83 ? -2.315 -2.850 -8.286 1.00 94.38 83 GLU A C 1
ATOM 615 O O . GLU A 1 83 ? -1.809 -2.666 -9.391 1.00 94.38 83 GLU A O 1
ATOM 620 N N . TRP A 1 84 ? -2.465 -4.069 -7.763 1.00 95.44 84 TRP A N 1
ATOM 621 C CA . TRP A 1 84 ? -2.053 -5.294 -8.443 1.00 95.44 84 TRP A CA 1
ATOM 622 C C . TRP A 1 84 ? -2.764 -5.468 -9.790 1.00 95.44 84 TRP A C 1
ATOM 624 O O . TRP A 1 84 ? -2.136 -5.816 -10.790 1.00 95.44 84 TRP A O 1
ATOM 634 N N . LEU A 1 85 ? -4.070 -5.191 -9.844 1.00 95.62 85 LEU A N 1
ATOM 635 C CA . LEU A 1 85 ? -4.862 -5.252 -11.070 1.00 95.62 85 LEU A CA 1
ATOM 636 C C . LEU A 1 85 ? -4.395 -4.216 -12.103 1.00 95.62 85 LEU A C 1
ATOM 638 O O . LEU A 1 85 ? -4.278 -4.542 -13.285 1.00 95.62 85 LEU A O 1
ATOM 642 N N . PHE A 1 86 ? -4.101 -2.994 -11.657 1.00 93.69 86 PHE A N 1
ATOM 643 C CA . PHE A 1 86 ? -3.663 -1.889 -12.510 1.00 93.69 86 PHE A CA 1
ATOM 644 C C . PHE A 1 86 ? -2.155 -1.863 -12.776 1.00 93.69 86 PHE A C 1
ATOM 646 O O . PHE A 1 86 ? -1.690 -0.990 -13.509 1.00 93.69 86 PHE A O 1
ATOM 653 N N . TYR A 1 87 ? -1.387 -2.817 -12.253 1.00 92.88 87 TYR A N 1
ATOM 654 C CA . TYR A 1 87 ? 0.067 -2.836 -12.392 1.00 92.88 87 TYR A CA 1
ATOM 655 C C . TYR A 1 87 ? 0.545 -2.752 -13.860 1.00 92.88 87 TYR A C 1
ATOM 657 O O . TYR A 1 87 ? 1.299 -1.825 -14.174 1.00 92.88 87 TYR A O 1
ATOM 665 N N . PRO A 1 88 ? 0.043 -3.568 -14.815 1.00 92.44 88 PRO A N 1
ATOM 666 C CA . PRO A 1 88 ? 0.444 -3.449 -16.224 1.00 92.44 88 PRO A CA 1
ATOM 667 C C . PRO A 1 88 ? 0.022 -2.114 -16.857 1.00 92.44 88 PRO A C 1
ATOM 669 O O . PRO A 1 88 ? 0.693 -1.571 -17.736 1.00 92.44 88 PRO A O 1
ATOM 672 N N . PHE A 1 89 ? -1.100 -1.557 -16.397 1.00 93.38 89 PHE A N 1
ATOM 673 C CA . PHE A 1 89 ? -1.593 -0.275 -16.885 1.00 93.38 89 PHE A CA 1
ATOM 674 C C . PHE A 1 89 ? -0.711 0.886 -16.403 1.00 93.38 89 PHE A C 1
ATOM 676 O O . PHE A 1 89 ? -0.409 1.788 -17.180 1.00 93.38 89 PHE A O 1
ATOM 683 N N . SER A 1 90 ? -0.222 0.830 -15.160 1.00 91.44 90 SER A N 1
ATOM 684 C CA . SER A 1 90 ? 0.732 1.816 -14.637 1.00 91.44 90 SER A CA 1
ATOM 685 C C . SER A 1 90 ? 2.059 1.801 -15.402 1.00 91.44 90 SER A C 1
ATOM 687 O O . SER A 1 90 ? 2.587 2.868 -15.705 1.00 91.44 90 SER A O 1
ATOM 689 N N . PHE A 1 91 ? 2.541 0.618 -15.806 1.00 92.25 91 PHE A N 1
ATOM 690 C CA . PHE A 1 91 ? 3.689 0.486 -16.708 1.00 92.25 91 PHE A CA 1
ATOM 691 C C . PHE A 1 91 ? 3.415 1.136 -18.067 1.00 92.25 91 PHE A C 1
ATOM 693 O O . PHE A 1 91 ? 4.215 1.936 -18.547 1.00 92.25 91 PHE A O 1
ATOM 700 N N . THR A 1 92 ? 2.250 0.848 -18.654 1.00 91.62 92 THR A N 1
ATOM 701 C CA . THR A 1 92 ? 1.852 1.414 -19.951 1.0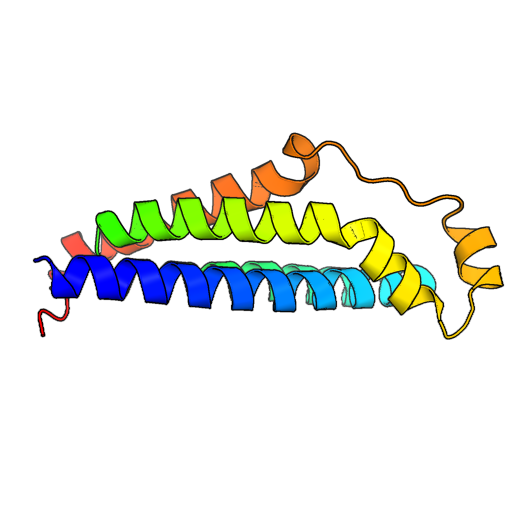0 91.62 92 THR A CA 1
ATOM 702 C C . THR A 1 92 ? 1.868 2.941 -19.904 1.00 91.62 92 THR A C 1
ATOM 704 O O . THR A 1 92 ? 2.477 3.562 -20.772 1.00 91.62 92 THR A O 1
ATOM 707 N N . LEU A 1 93 ? 1.285 3.551 -18.863 1.00 92.44 93 LEU A N 1
ATOM 708 C CA . LEU A 1 93 ? 1.310 5.006 -18.683 1.00 92.44 93 LEU A CA 1
ATOM 709 C C . LEU A 1 93 ? 2.714 5.561 -18.418 1.00 92.44 93 LEU A C 1
ATOM 711 O O . LEU A 1 93 ? 3.050 6.616 -18.952 1.00 92.44 93 LEU A O 1
ATOM 715 N N . ALA A 1 94 ? 3.539 4.868 -17.631 1.00 91.31 94 ALA A N 1
ATOM 716 C CA . ALA A 1 94 ? 4.919 5.284 -17.380 1.00 91.31 94 ALA A CA 1
ATOM 717 C C . ALA A 1 94 ? 5.751 5.306 -18.673 1.00 91.31 94 ALA A C 1
ATOM 719 O O . ALA A 1 94 ? 6.556 6.213 -18.867 1.00 91.31 94 ALA A O 1
ATOM 720 N N . SER A 1 95 ? 5.505 4.343 -19.566 1.00 92.25 95 SER A N 1
ATOM 721 C CA . SER A 1 95 ? 6.232 4.170 -20.827 1.00 92.25 95 SER A CA 1
ATOM 722 C C . SER A 1 95 ? 5.802 5.113 -21.958 1.00 92.25 95 SER A C 1
ATOM 724 O O . SER A 1 95 ? 6.434 5.106 -23.008 1.00 92.25 95 SER A O 1
ATOM 726 N N . VAL A 1 96 ? 4.756 5.936 -21.782 1.00 92.94 96 VAL A N 1
ATOM 727 C CA . VAL A 1 96 ? 4.188 6.780 -22.860 1.00 92.94 96 VAL A CA 1
ATOM 728 C C . VAL A 1 96 ? 5.228 7.697 -23.511 1.00 92.94 96 VAL A C 1
ATOM 730 O O . VAL A 1 96 ? 5.141 7.956 -24.710 1.00 92.94 96 VAL A O 1
ATOM 733 N N . SER A 1 97 ? 6.205 8.186 -22.745 1.00 89.31 97 SER A N 1
ATOM 734 C CA . SER A 1 97 ? 7.263 9.062 -23.257 1.00 89.31 97 SER A CA 1
ATOM 735 C C . SER A 1 97 ? 8.337 8.330 -24.067 1.00 89.31 97 SER A C 1
ATOM 737 O O . SER A 1 97 ? 8.921 8.943 -24.957 1.00 89.31 97 SER A O 1
ATOM 739 N N . ASP A 1 98 ? 8.598 7.051 -23.781 1.00 92.50 98 ASP A N 1
ATOM 740 C CA . ASP A 1 98 ? 9.598 6.233 -24.481 1.00 92.50 98 ASP A CA 1
ATOM 741 C C . ASP A 1 98 ? 9.247 4.728 -24.457 1.00 92.50 98 ASP A C 1
ATOM 743 O O . ASP A 1 98 ? 9.845 3.940 -23.717 1.00 92.50 98 ASP A O 1
ATOM 747 N N . PRO A 1 99 ? 8.278 4.279 -25.277 1.00 90.38 99 PRO A N 1
ATOM 748 C CA . PRO A 1 99 ? 7.823 2.890 -25.239 1.00 90.38 99 PRO A CA 1
ATOM 749 C C . PRO A 1 99 ? 8.917 1.881 -25.614 1.00 90.38 99 PRO A C 1
ATOM 751 O O . PRO A 1 99 ? 8.980 0.788 -25.050 1.00 90.38 99 PRO A O 1
ATOM 754 N N . ALA A 1 100 ? 9.790 2.239 -26.563 1.00 91.12 100 ALA A N 1
ATOM 755 C CA . ALA A 1 100 ? 10.844 1.357 -27.058 1.00 91.12 100 ALA A CA 1
ATOM 756 C C . ALA A 1 100 ? 11.965 1.175 -26.026 1.00 91.12 100 ALA A C 1
ATOM 758 O O . ALA A 1 100 ? 12.417 0.046 -25.816 1.00 91.12 100 ALA A O 1
ATOM 759 N N . GLY A 1 101 ? 12.373 2.252 -25.343 1.00 91.19 101 GLY A N 1
ATOM 760 C CA . GLY A 1 101 ? 13.351 2.183 -24.259 1.00 91.19 101 GLY A CA 1
ATOM 761 C C . GLY A 1 101 ? 12.851 1.347 -23.081 1.00 91.19 101 GLY A C 1
ATOM 762 O O . GLY A 1 101 ? 13.573 0.484 -22.574 1.00 91.19 101 GLY A O 1
ATOM 763 N N . TYR A 1 102 ? 11.583 1.519 -22.695 1.00 92.38 102 TYR A N 1
ATOM 764 C CA . TYR A 1 102 ? 10.968 0.708 -21.640 1.00 92.38 102 TYR A CA 1
ATOM 765 C C . TYR A 1 102 ? 10.872 -0.771 -22.023 1.00 92.38 102 TYR A C 1
ATOM 767 O O . TYR A 1 102 ? 11.186 -1.626 -21.194 1.00 92.38 102 TYR A O 1
ATOM 775 N N . ALA A 1 103 ? 10.502 -1.090 -23.267 1.00 91.06 103 ALA A N 1
ATOM 776 C CA . ALA A 1 103 ? 10.460 -2.472 -23.746 1.00 91.06 103 ALA A CA 1
ATOM 777 C C . ALA A 1 103 ? 11.853 -3.126 -23.757 1.00 91.06 103 ALA A C 1
ATOM 779 O O . ALA A 1 103 ? 11.989 -4.279 -23.353 1.00 91.06 103 ALA A O 1
ATOM 780 N N . ALA A 1 104 ? 12.897 -2.393 -24.159 1.00 91.44 104 ALA A N 1
ATOM 781 C CA . ALA A 1 104 ? 14.272 -2.896 -24.138 1.00 91.44 104 ALA A CA 1
ATOM 782 C C . ALA A 1 104 ? 14.785 -3.164 -22.712 1.00 91.44 104 ALA A C 1
ATOM 784 O O . ALA A 1 104 ? 15.570 -4.089 -22.503 1.00 91.44 104 ALA A O 1
ATOM 785 N N . ARG A 1 105 ? 14.341 -2.364 -21.735 1.00 90.50 105 ARG A N 1
ATOM 786 C CA . ARG A 1 105 ? 14.801 -2.442 -20.344 1.00 90.50 105 ARG A CA 1
ATOM 787 C C . ARG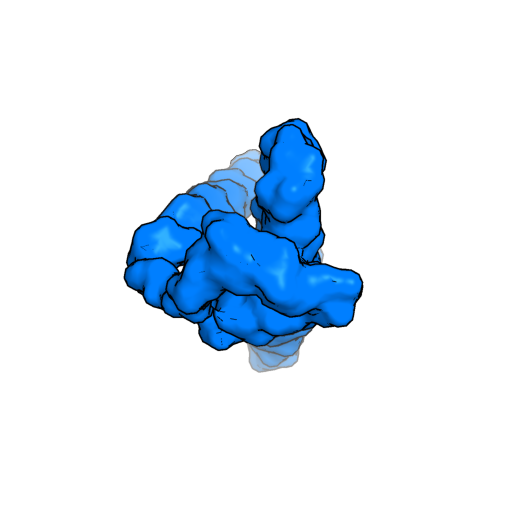 A 1 105 ? 14.029 -3.448 -19.494 1.00 90.50 105 ARG A C 1
ATOM 789 O O . ARG A 1 105 ? 14.637 -4.189 -18.728 1.00 90.50 105 ARG A O 1
ATOM 796 N N . PHE A 1 106 ? 12.704 -3.444 -19.594 1.00 88.50 106 PHE A N 1
ATOM 797 C CA . PHE A 1 106 ? 11.822 -4.221 -18.719 1.00 88.50 106 PHE A CA 1
ATOM 798 C C . PHE A 1 106 ? 11.190 -5.432 -19.412 1.00 88.50 106 PHE A C 1
ATOM 800 O O . PHE A 1 106 ? 10.677 -6.316 -18.729 1.00 88.50 106 PHE A O 1
ATOM 807 N N . GLY A 1 107 ? 11.240 -5.503 -20.746 1.00 88.50 107 GLY A N 1
ATOM 808 C CA . GLY A 1 107 ? 10.587 -6.561 -21.509 1.00 88.50 107 GLY A CA 1
ATOM 809 C C . GLY A 1 107 ? 9.066 -6.537 -21.349 1.00 88.50 107 GLY A C 1
ATOM 810 O O . GLY A 1 107 ? 8.442 -5.477 -21.280 1.00 88.50 107 GLY A O 1
ATOM 811 N N . GLU A 1 108 ? 8.462 -7.724 -21.305 1.00 84.25 108 GLU A N 1
ATOM 812 C CA . GLU A 1 108 ? 7.027 -7.881 -21.076 1.00 84.25 108 GLU A CA 1
ATOM 813 C C . GLU A 1 108 ? 6.716 -7.870 -19.572 1.00 84.25 108 GLU A C 1
ATOM 815 O O . GLU A 1 108 ? 7.111 -8.766 -18.824 1.00 84.25 108 GLU A O 1
ATOM 820 N N . VAL A 1 109 ? 5.989 -6.845 -19.121 1.00 86.56 109 VAL A N 1
ATOM 821 C CA . VAL A 1 109 ? 5.620 -6.694 -17.709 1.00 86.56 109 VAL A CA 1
ATOM 822 C C . VAL A 1 109 ? 4.347 -7.475 -17.407 1.00 86.56 109 VAL A C 1
ATOM 824 O O . VAL A 1 109 ? 3.255 -7.142 -17.870 1.00 86.56 109 VAL A O 1
ATOM 827 N N . THR A 1 110 ? 4.485 -8.497 -16.566 1.00 88.25 110 THR A N 1
ATOM 828 C CA . THR A 1 110 ? 3.371 -9.295 -16.045 1.00 88.25 110 THR A CA 1
ATOM 829 C C . THR A 1 110 ? 3.145 -9.019 -14.560 1.00 88.25 110 THR A C 1
ATOM 831 O O . THR A 1 110 ? 3.989 -8.448 -13.868 1.00 88.25 110 THR A O 1
ATOM 834 N N . ARG A 1 111 ? 1.956 -9.372 -14.063 1.00 90.12 111 ARG A N 1
ATOM 835 C CA . ARG A 1 111 ? 1.607 -9.188 -12.650 1.00 90.12 111 ARG A CA 1
ATOM 836 C C . ARG A 1 111 ? 2.351 -10.217 -11.789 1.00 90.12 111 ARG A C 1
ATOM 838 O O . ARG A 1 111 ? 2.245 -11.405 -12.096 1.00 90.12 111 ARG A O 1
ATOM 845 N N . PRO A 1 112 ? 3.025 -9.804 -10.700 1.00 89.38 112 PRO A N 1
ATOM 846 C CA . PRO A 1 112 ? 3.595 -10.747 -9.738 1.00 89.38 112 PRO A CA 1
ATOM 847 C C . PRO A 1 112 ? 2.488 -11.510 -8.993 1.00 89.38 112 PRO A C 1
ATOM 849 O O . PRO A 1 112 ? 1.304 -11.178 -9.108 1.00 89.38 112 PRO A O 1
ATOM 852 N N . GLY A 1 113 ? 2.840 -12.525 -8.201 1.00 92.38 113 GLY A N 1
ATOM 853 C CA . GLY A 1 113 ? 1.864 -13.192 -7.337 1.00 92.38 113 GLY A CA 1
ATOM 854 C C . GLY A 1 113 ? 1.242 -12.204 -6.341 1.00 92.38 113 GLY A C 1
ATOM 855 O O . GLY A 1 113 ? 1.956 -11.437 -5.700 1.00 92.38 113 GLY A O 1
ATOM 856 N N . TYR A 1 114 ? -0.087 -12.213 -6.173 1.00 90.12 114 TYR A N 1
ATOM 857 C CA . TYR A 1 114 ? -0.757 -11.248 -5.283 1.00 90.12 114 TYR A CA 1
ATOM 858 C C . TYR A 1 114 ? -0.270 -11.343 -3.827 1.00 90.12 114 TYR A C 1
ATOM 860 O O . TYR A 1 114 ? -0.117 -10.326 -3.156 1.00 90.12 114 TYR A O 1
ATOM 868 N N . ALA A 1 115 ? 0.020 -12.556 -3.346 1.00 89.62 115 ALA A N 1
ATOM 869 C CA . ALA A 1 115 ? 0.557 -12.751 -2.003 1.00 89.62 115 ALA A CA 1
ATOM 870 C C . ALA A 1 115 ? 1.914 -12.048 -1.828 1.00 89.62 115 ALA A C 1
ATOM 872 O O . ALA A 1 115 ? 2.105 -11.330 -0.855 1.00 89.62 115 ALA A O 1
ATOM 873 N N . GLU A 1 116 ? 2.824 -12.195 -2.792 1.00 89.19 116 GLU A N 1
ATOM 874 C CA . GLU A 1 116 ? 4.139 -11.537 -2.774 1.00 89.19 116 GLU A CA 1
ATOM 875 C C . GLU A 1 116 ? 4.009 -10.012 -2.843 1.00 89.19 116 GLU A C 1
ATOM 877 O O . GLU A 1 116 ? 4.763 -9.295 -2.190 1.00 89.19 116 GLU A O 1
ATOM 882 N N . TRP A 1 117 ? 3.012 -9.524 -3.586 1.00 90.38 117 TRP A N 1
ATOM 883 C CA . TRP A 1 117 ? 2.724 -8.102 -3.746 1.00 90.38 117 TRP A CA 1
ATOM 884 C C . TRP A 1 117 ? 2.193 -7.445 -2.467 1.00 90.38 117 TRP A C 1
ATOM 886 O O . TRP A 1 117 ? 2.641 -6.367 -2.088 1.00 90.38 117 TRP A O 1
ATOM 896 N N . ALA A 1 118 ? 1.217 -8.076 -1.811 1.00 93.44 118 ALA A N 1
ATOM 897 C CA . ALA A 1 118 ? 0.403 -7.413 -0.793 1.00 93.44 118 ALA A CA 1
ATOM 898 C C . ALA A 1 118 ? 0.767 -7.786 0.650 1.00 93.44 118 ALA A C 1
ATOM 900 O O . ALA A 1 118 ? 0.330 -7.101 1.576 1.00 93.44 118 ALA A O 1
ATOM 901 N N . VAL A 1 119 ? 1.538 -8.861 0.877 1.00 94.25 119 VAL A N 1
ATOM 902 C CA . VAL A 1 119 ? 1.768 -9.394 2.232 1.00 94.25 119 VAL A CA 1
ATOM 903 C C . VAL A 1 119 ? 2.356 -8.348 3.176 1.00 94.25 119 VAL A C 1
ATOM 905 O O . VAL A 1 119 ? 1.844 -8.176 4.280 1.00 94.25 119 VAL A O 1
ATOM 908 N N . PHE A 1 120 ? 3.372 -7.601 2.740 1.00 92.62 120 PHE A N 1
ATOM 909 C CA . PHE A 1 120 ? 4.017 -6.601 3.589 1.00 92.62 120 PHE A CA 1
ATOM 910 C C . PHE A 1 120 ? 3.061 -5.473 3.968 1.00 92.62 120 PHE A C 1
ATOM 912 O O . PHE A 1 120 ? 2.970 -5.143 5.148 1.00 92.62 120 PHE A O 1
ATOM 919 N N . ASP A 1 121 ? 2.297 -4.946 3.012 1.00 94.25 121 ASP A N 1
ATOM 920 C CA . ASP A 1 121 ? 1.334 -3.873 3.269 1.00 94.25 121 ASP A CA 1
ATOM 921 C C . ASP A 1 121 ? 0.218 -4.341 4.206 1.00 94.25 121 ASP A C 1
ATOM 923 O O . ASP A 1 121 ? -0.100 -3.668 5.188 1.00 94.25 121 ASP A O 1
ATOM 927 N N . ILE A 1 122 ? -0.342 -5.529 3.957 1.00 95.19 122 ILE A N 1
ATOM 928 C CA . ILE A 1 122 ? -1.412 -6.094 4.786 1.00 95.19 122 ILE A CA 1
ATOM 929 C C . ILE A 1 122 ? -0.922 -6.287 6.221 1.00 95.19 122 ILE A C 1
ATOM 931 O O . ILE A 1 122 ? -1.584 -5.825 7.155 1.00 95.19 122 ILE A O 1
ATOM 935 N N . PHE A 1 123 ? 0.230 -6.933 6.417 1.00 95.25 123 PHE A N 1
ATOM 936 C CA . PHE A 1 123 ? 0.768 -7.169 7.757 1.00 95.25 123 PHE A CA 1
ATOM 937 C C . PHE A 1 123 ? 1.130 -5.863 8.459 1.00 95.25 123 PHE A C 1
ATOM 939 O O . PHE A 1 123 ? 0.679 -5.628 9.582 1.00 95.25 123 PHE A O 1
ATOM 946 N N . PHE A 1 124 ? 1.912 -5.005 7.804 1.00 95.50 124 PHE A N 1
ATOM 947 C CA . PHE A 1 124 ? 2.405 -3.770 8.401 1.00 95.50 124 PHE A CA 1
ATOM 948 C C . PHE A 1 124 ? 1.256 -2.847 8.812 1.00 95.50 124 PHE A C 1
ATOM 950 O O . PHE A 1 124 ? 1.195 -2.411 9.964 1.00 95.50 124 PHE A O 1
ATOM 957 N N . ILE A 1 125 ? 0.30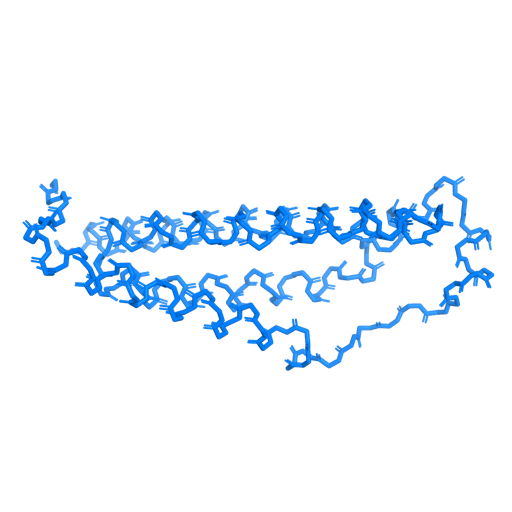0 -2.601 7.913 1.00 96.94 125 ILE A N 1
ATOM 958 C CA . ILE A 1 125 ? -0.795 -1.666 8.179 1.00 96.94 125 ILE A CA 1
ATOM 959 C C . ILE A 1 125 ? -1.793 -2.240 9.188 1.00 96.94 125 ILE A C 1
ATOM 961 O O . ILE A 1 125 ? -2.256 -1.507 10.062 1.00 96.94 125 ILE A O 1
ATOM 965 N N . THR A 1 126 ? -2.092 -3.542 9.136 1.00 93.81 126 THR A N 1
ATOM 966 C CA . THR A 1 126 ? -3.013 -4.162 10.107 1.00 93.81 126 THR A CA 1
ATOM 967 C C . THR A 1 126 ? -2.427 -4.143 11.519 1.00 93.81 126 THR A C 1
ATOM 969 O O . THR A 1 126 ? -3.130 -3.802 12.474 1.00 93.81 126 THR A O 1
ATOM 972 N N . ILE A 1 127 ? -1.130 -4.444 11.665 1.00 96.19 127 ILE A N 1
ATOM 973 C CA . ILE A 1 127 ? -0.436 -4.359 12.958 1.00 96.19 127 ILE A CA 1
ATOM 974 C C . ILE A 1 127 ? -0.398 -2.908 13.445 1.00 96.19 127 ILE A C 1
ATOM 976 O O . ILE A 1 127 ? -0.739 -2.646 14.599 1.00 96.19 127 ILE A O 1
ATOM 980 N N . ALA A 1 128 ? -0.047 -1.954 12.579 1.00 96.19 128 ALA A N 1
ATOM 981 C CA . ALA A 1 128 ? -0.012 -0.540 12.940 1.00 96.19 128 ALA A CA 1
ATOM 982 C C . ALA A 1 128 ? -1.390 -0.025 13.392 1.00 96.19 128 ALA A C 1
ATOM 984 O O . ALA A 1 128 ? -1.485 0.674 14.401 1.00 96.19 128 ALA A O 1
ATOM 985 N N . ALA A 1 129 ? -2.464 -0.424 12.706 1.00 95.50 129 ALA A N 1
ATOM 986 C CA . ALA A 1 129 ? -3.835 -0.091 13.080 1.00 95.50 129 ALA A CA 1
ATOM 987 C C . ALA A 1 129 ? -4.217 -0.670 14.453 1.00 95.50 129 ALA A C 1
ATOM 989 O O . ALA A 1 129 ? -4.773 0.041 15.297 1.00 95.50 129 ALA A O 1
ATOM 990 N N . ALA A 1 130 ? -3.882 -1.938 14.708 1.00 95.56 130 ALA A N 1
ATOM 991 C CA . ALA A 1 130 ? -4.138 -2.588 15.991 1.00 95.56 130 ALA A CA 1
ATOM 992 C C . ALA A 1 130 ? -3.348 -1.937 17.141 1.00 95.56 130 ALA A C 1
ATOM 994 O O . ALA A 1 130 ? -3.905 -1.700 18.217 1.00 95.56 130 ALA A O 1
ATOM 995 N N . LEU A 1 131 ? -2.076 -1.595 16.912 1.00 95.31 131 LEU A N 1
ATOM 996 C CA . LEU A 1 131 ? -1.239 -0.884 17.882 1.00 95.31 131 LEU A CA 1
ATOM 997 C C . LEU A 1 131 ? -1.777 0.519 18.165 1.00 95.31 131 LEU A C 1
ATOM 999 O O . LEU A 1 131 ? -1.909 0.893 19.330 1.00 95.31 131 LEU A O 1
ATOM 1003 N N . ALA A 1 132 ? -2.148 1.271 17.126 1.00 93.31 132 ALA A N 1
ATOM 1004 C CA . ALA A 1 132 ? -2.726 2.603 17.272 1.00 93.31 132 ALA A CA 1
ATOM 1005 C C . ALA A 1 132 ? -4.010 2.567 18.109 1.00 93.31 132 ALA A C 1
ATOM 1007 O O . ALA A 1 132 ? -4.166 3.358 19.041 1.00 93.31 132 ALA A O 1
ATOM 1008 N N . GLN A 1 133 ? -4.900 1.609 17.840 1.00 92.50 133 GLN A N 1
ATOM 1009 C CA . GLN A 1 133 ? -6.117 1.439 18.627 1.00 92.50 133 GLN A CA 1
ATOM 1010 C C . GLN A 1 133 ? -5.816 1.025 20.073 1.00 92.50 133 GLN A C 1
ATOM 1012 O O . GLN A 1 133 ? -6.444 1.538 20.999 1.00 92.50 133 GLN A O 1
ATOM 1017 N N . SER A 1 134 ? -4.843 0.139 20.286 1.00 90.69 134 SER A N 1
ATOM 1018 C CA . SER A 1 134 ? -4.443 -0.307 21.628 1.00 90.69 134 SER A CA 1
ATOM 1019 C C . SER A 1 134 ? -3.878 0.847 22.460 1.00 90.69 134 SER A C 1
ATOM 1021 O O . SER A 1 134 ? -4.315 1.066 23.590 1.00 90.69 134 SER A O 1
ATOM 1023 N N . LEU A 1 135 ? -2.974 1.646 21.882 1.00 91.69 135 LEU A N 1
ATOM 1024 C CA . LEU A 1 135 ? -2.437 2.858 22.510 1.00 91.69 135 LEU A CA 1
ATOM 1025 C C . LEU A 1 135 ? -3.546 3.853 22.850 1.00 91.69 135 LEU A C 1
ATOM 1027 O O . LEU A 1 135 ? -3.545 4.441 23.929 1.00 91.69 135 LEU A O 1
ATOM 1031 N N . ARG A 1 136 ? -4.526 4.004 21.958 1.00 86.50 136 ARG A N 1
ATOM 1032 C CA . ARG A 1 136 ? -5.668 4.893 22.166 1.00 86.50 136 ARG A CA 1
ATOM 1033 C C . ARG A 1 136 ? -6.530 4.478 23.358 1.00 86.50 136 ARG A C 1
ATOM 1035 O O . ARG A 1 136 ? -6.943 5.338 24.134 1.00 86.50 136 ARG A O 1
ATOM 1042 N N . VAL A 1 137 ? -6.768 3.173 23.511 1.00 87.94 137 VAL A N 1
ATOM 1043 C CA . VAL A 1 137 ? -7.489 2.600 24.658 1.00 87.94 137 VAL A CA 1
ATOM 1044 C C . VAL A 1 137 ? -6.718 2.840 25.959 1.00 87.94 137 VAL A C 1
ATOM 1046 O O . VAL A 1 137 ? -7.316 3.292 26.932 1.00 87.94 137 VAL A O 1
ATOM 1049 N N . ILE A 1 138 ? -5.399 2.608 25.965 1.00 89.75 138 ILE A N 1
ATOM 1050 C CA . ILE A 1 138 ? -4.535 2.837 27.139 1.00 89.75 138 ILE A CA 1
ATOM 1051 C C . ILE A 1 138 ? -4.506 4.321 27.529 1.00 89.75 138 ILE A C 1
ATOM 1053 O O . ILE A 1 138 ? -4.545 4.656 28.710 1.00 89.75 138 ILE A O 1
ATOM 1057 N N . ALA A 1 139 ? -4.485 5.219 26.545 1.00 85.75 139 ALA A N 1
ATOM 1058 C CA . ALA A 1 139 ? -4.479 6.662 26.759 1.00 85.75 139 ALA A CA 1
ATOM 1059 C C . ALA A 1 139 ? -5.851 7.245 27.164 1.00 85.75 139 ALA A C 1
ATOM 1061 O O . ALA A 1 139 ? -5.979 8.464 27.264 1.00 85.75 139 ALA A O 1
ATOM 1062 N N . PHE A 1 140 ? -6.885 6.415 27.367 1.00 75.81 140 PHE A N 1
ATOM 1063 C CA . PHE A 1 140 ? -8.269 6.836 27.643 1.00 75.81 140 PHE A CA 1
ATOM 1064 C C . PHE A 1 140 ? -8.863 7.810 26.604 1.00 75.81 140 PHE A C 1
ATOM 1066 O O . PHE A 1 140 ? -9.818 8.537 26.888 1.00 75.81 140 PHE A O 1
ATOM 1073 N N . ILE A 1 141 ? -8.346 7.814 25.372 1.00 69.06 141 ILE A N 1
ATOM 1074 C CA . ILE A 1 141 ? -8.867 8.658 24.293 1.00 69.06 141 ILE A CA 1
ATOM 1075 C C . ILE A 1 141 ? -10.137 7.991 23.749 1.00 69.06 141 ILE A C 1
ATOM 1077 O O . ILE A 1 141 ? -10.078 7.016 22.994 1.00 69.06 141 ILE A O 1
ATOM 1081 N N . ARG A 1 142 ? -11.310 8.508 24.134 1.00 60.62 142 ARG A N 1
ATOM 1082 C CA . ARG A 1 142 ? -12.604 8.003 23.644 1.00 60.62 142 ARG A CA 1
ATOM 1083 C C . ARG A 1 142 ? -12.756 8.215 22.131 1.00 60.62 142 ARG A C 1
ATOM 1085 O O . ARG A 1 142 ? -12.170 9.147 21.572 1.00 60.62 142 ARG A O 1
ATOM 1092 N N . PRO A 1 143 ? -13.497 7.347 21.414 1.00 59.38 143 PRO A N 1
ATOM 1093 C CA . PRO A 1 143 ? -13.955 7.674 20.065 1.00 59.38 143 PRO A CA 1
ATOM 1094 C C . PRO A 1 143 ? -14.742 8.971 20.124 1.00 59.38 143 PRO A C 1
ATOM 1096 O O . PRO A 1 143 ? -15.383 9.260 21.132 1.00 59.38 143 PRO A O 1
ATOM 1099 N N . ARG A 1 144 ? -14.622 9.791 19.080 1.00 55.97 144 ARG A N 1
ATOM 1100 C CA . ARG A 1 144 ? -15.526 10.924 18.937 1.00 55.97 144 ARG A CA 1
ATOM 1101 C C . ARG A 1 144 ? -16.874 10.323 18.556 1.00 55.97 144 ARG A C 1
ATOM 1103 O O . ARG A 1 144 ? -17.116 10.057 17.385 1.00 55.97 144 ARG A O 1
ATOM 1110 N N . ASP A 1 145 ? -17.651 10.015 19.585 1.00 54.22 145 ASP A N 1
ATOM 1111 C CA . ASP A 1 145 ? -19.056 9.664 19.486 1.00 54.22 145 ASP A CA 1
ATOM 1112 C C . ASP A 1 145 ? -19.770 10.973 19.097 1.00 54.22 145 ASP A C 1
ATOM 1114 O O . ASP A 1 145 ? -19.908 11.871 19.930 1.00 54.22 145 ASP A O 1
ATOM 1118 N N . GLU A 1 146 ? -20.088 11.145 17.810 1.00 46.16 146 GLU A N 1
ATOM 1119 C CA . GLU A 1 146 ? -21.041 12.169 17.345 1.00 46.16 146 GLU A CA 1
ATOM 1120 C C . GLU A 1 146 ? -22.442 11.566 17.247 1.00 46.16 146 GLU A C 1
ATOM 1122 O O . GLU A 1 146 ? -22.580 10.487 16.621 1.00 46.16 146 GLU A O 1
#

Foldseek 3Di:
DVVLVVVLVVLLVVLLVVLLVLLLVLLLVLLLCVLVVNVVSNVVSVVVSLVSLQVSLLVLCLQPQVVSLVSSLVSLLSSLVSSLVCNQVSLVVSCPVPVPSSCVVPNDDDRDDSCVRRVCSNVVNSVSSVVSSVVCVVVVPDRPPD

Sequence (146 aa):
MENETRFLTFLTAGCTLAAALFGFGASMFSFQGAYEDNPVFVGAVQLMRVLALLVLALVLVFRGGWRGVIAAGCMVVGATFLEWLFYPFSFTLASVSDPAGYAARFGEVTRPGYAEWAVFDIFFITIAAALAQSLRVIAFIRPRDE